Protein AF-A0A4Q6GRQ6-F1 (afdb_monomer_lite)

Structure (mmCIF, N/CA/C/O backbone):
data_AF-A0A4Q6GRQ6-F1
#
_entry.id   AF-A0A4Q6GRQ6-F1
#
loop_
_atom_site.group_PDB
_atom_site.id
_atom_site.type_symbol
_atom_site.label_atom_id
_atom_site.label_alt_id
_atom_site.label_comp_id
_atom_site.label_asym_id
_atom_site.label_entity_id
_atom_site.label_seq_id
_atom_site.pdbx_PDB_ins_code
_atom_site.Cartn_x
_atom_site.Cartn_y
_atom_site.Cartn_z
_atom_site.occupancy
_atom_site.B_iso_or_equiv
_atom_site.auth_seq_id
_atom_site.auth_comp_id
_atom_site.auth_asym_id
_atom_site.auth_atom_id
_atom_site.pdbx_PDB_model_num
ATOM 1 N N . MET A 1 1 ? -15.774 2.044 18.404 1.00 47.66 1 MET A N 1
ATOM 2 C CA .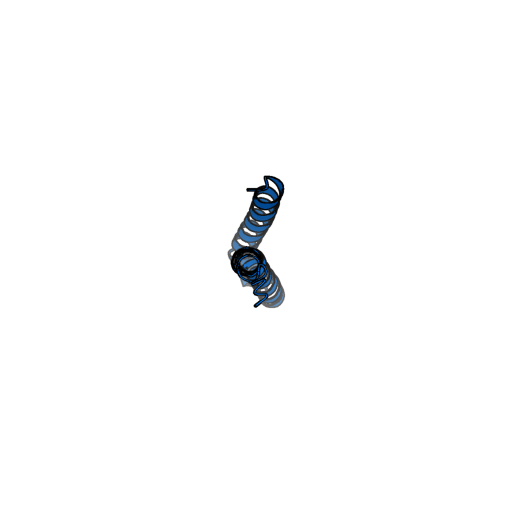 MET A 1 1 ? -14.463 1.833 17.749 1.00 47.66 1 MET A CA 1
ATOM 3 C C . MET A 1 1 ? -13.763 3.173 17.639 1.00 47.66 1 MET A C 1
ATOM 5 O O . MET A 1 1 ? -14.404 4.127 17.220 1.00 47.66 1 MET A O 1
ATOM 9 N N . THR A 1 2 ? -12.511 3.281 18.078 1.00 46.00 2 THR A N 1
ATOM 10 C CA . THR A 1 2 ? -11.778 4.553 18.084 1.00 46.00 2 THR A CA 1
ATOM 11 C C . THR A 1 2 ? -11.432 4.974 16.643 1.00 46.00 2 THR A C 1
ATOM 13 O O . THR A 1 2 ? -10.788 4.213 15.921 1.00 46.00 2 THR A O 1
ATOM 16 N N . PRO A 1 3 ? -11.853 6.167 16.184 1.00 61.66 3 PRO A N 1
ATOM 17 C CA . PRO A 1 3 ? -11.695 6.611 14.789 1.00 61.66 3 PRO A CA 1
ATOM 18 C C . PRO A 1 3 ? -10.227 6.764 14.357 1.00 61.66 3 PRO A C 1
ATOM 20 O O . PRO A 1 3 ? -9.900 6.684 13.176 1.00 61.66 3 PRO A O 1
ATOM 23 N N . THR A 1 4 ? -9.321 6.924 15.319 1.00 65.44 4 THR A N 1
ATOM 24 C CA . THR A 1 4 ? -7.871 7.003 15.110 1.00 65.44 4 THR A CA 1
ATOM 25 C C . THR A 1 4 ? -7.258 5.696 14.625 1.00 65.44 4 THR A C 1
ATOM 27 O O . THR A 1 4 ? -6.246 5.722 13.928 1.00 65.44 4 THR A O 1
ATOM 30 N N . LEU A 1 5 ? -7.866 4.557 14.960 1.00 66.50 5 LEU A N 1
ATOM 31 C CA . LEU A 1 5 ? -7.356 3.258 14.548 1.00 66.50 5 LEU A CA 1
ATOM 32 C C . LEU A 1 5 ? -7.609 2.997 13.064 1.00 6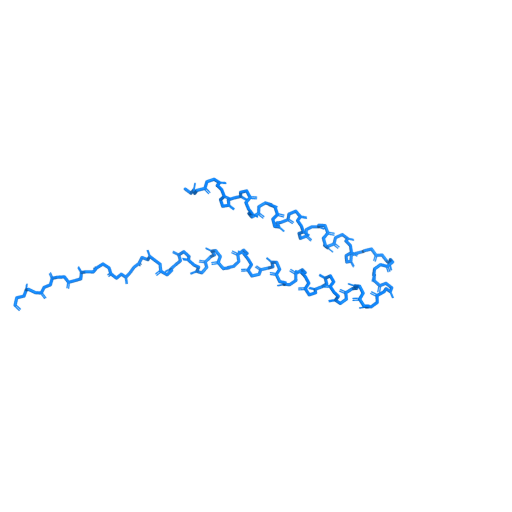6.50 5 LEU A C 1
ATOM 34 O O . LEU A 1 5 ? -6.712 2.567 12.349 1.00 66.50 5 LEU A O 1
ATOM 38 N N . ARG A 1 6 ? -8.818 3.328 12.601 1.00 71.25 6 ARG A N 1
ATOM 39 C CA . ARG A 1 6 ? -9.206 3.201 11.195 1.00 71.25 6 ARG A CA 1
ATOM 40 C C . ARG A 1 6 ? -8.306 4.051 10.292 1.00 71.25 6 ARG A C 1
ATOM 42 O O . ARG A 1 6 ? -7.759 3.522 9.338 1.00 71.25 6 ARG A O 1
ATOM 49 N N . ARG A 1 7 ? -8.037 5.304 10.676 1.00 74.62 7 ARG A N 1
ATOM 50 C CA . ARG A 1 7 ? -7.103 6.187 9.952 1.00 74.62 7 ARG A CA 1
ATOM 51 C C . ARG A 1 7 ? -5.686 5.624 9.838 1.00 74.62 7 ARG A C 1
ATOM 53 O O . ARG A 1 7 ? -5.056 5.765 8.798 1.00 74.62 7 ARG A O 1
ATOM 60 N N . LYS A 1 8 ? -5.173 5.003 10.905 1.00 71.75 8 LYS A N 1
ATOM 61 C CA . LYS A 1 8 ? -3.848 4.364 10.874 1.00 71.75 8 LYS A CA 1
ATOM 62 C C . LYS A 1 8 ? -3.831 3.147 9.952 1.00 71.75 8 LYS A C 1
ATOM 64 O O . LYS A 1 8 ? -2.856 2.957 9.241 1.00 71.75 8 LYS A O 1
ATOM 69 N N . LEU A 1 9 ? -4.903 2.356 9.950 1.00 77.62 9 LEU A N 1
ATOM 70 C CA . LEU A 1 9 ? -5.049 1.216 9.045 1.00 77.62 9 LEU A CA 1
ATOM 71 C C . LEU A 1 9 ? -5.167 1.656 7.583 1.00 77.62 9 LEU A C 1
ATOM 73 O O . LEU A 1 9 ? -4.515 1.059 6.741 1.00 77.62 9 LEU A O 1
ATOM 77 N N . GLU A 1 10 ? -5.923 2.715 7.290 1.00 78.88 10 GLU A N 1
ATOM 78 C CA . GLU A 1 10 ? -5.992 3.301 5.944 1.00 78.88 10 GLU A CA 1
ATOM 79 C C . GLU A 1 10 ? -4.614 3.781 5.472 1.00 78.88 10 GLU A C 1
ATOM 81 O O . GLU A 1 10 ? -4.192 3.422 4.382 1.00 78.88 10 GLU A O 1
ATOM 86 N N . ALA A 1 11 ? -3.857 4.493 6.315 1.00 81.69 11 ALA A N 1
ATOM 87 C CA . ALA A 1 11 ? -2.504 4.935 5.964 1.00 81.69 11 ALA A CA 1
ATOM 88 C C . ALA A 1 11 ? -1.533 3.765 5.703 1.00 81.69 11 ALA A C 1
ATOM 90 O O . ALA A 1 11 ? -0.663 3.852 4.838 1.00 81.69 11 ALA A O 1
ATOM 91 N N . LEU A 1 12 ? -1.673 2.664 6.447 1.00 79.81 12 LEU A N 1
ATOM 92 C CA . LEU A 1 12 ? -0.888 1.448 6.223 1.00 79.81 12 LEU A CA 1
ATOM 93 C C . LEU A 1 12 ? -1.318 0.718 4.946 1.00 79.81 12 LEU A C 1
ATOM 95 O O . LEU A 1 12 ? -0.459 0.211 4.229 1.00 79.81 12 LEU A O 1
ATOM 99 N N . ALA A 1 13 ? -2.620 0.683 4.655 1.00 79.56 13 ALA A N 1
ATOM 100 C CA . ALA A 1 13 ? -3.169 0.090 3.440 1.00 79.56 13 ALA A CA 1
ATOM 101 C C . ALA A 1 13 ? -2.724 0.856 2.184 1.00 79.56 13 ALA A C 1
ATOM 103 O O . ALA A 1 13 ? -2.252 0.230 1.240 1.00 79.56 13 ALA A O 1
ATOM 104 N N . GLU A 1 14 ? -2.770 2.191 2.213 1.00 84.38 14 GLU A N 1
ATOM 105 C CA . GLU A 1 14 ? -2.245 3.072 1.155 1.00 84.38 14 GLU A CA 1
ATOM 106 C C . GLU A 1 14 ? -0.765 2.784 0.873 1.00 84.38 14 GLU A C 1
ATOM 108 O O . GLU A 1 14 ? -0.356 2.592 -0.272 1.00 84.38 14 GLU A O 1
ATOM 113 N N . ARG A 1 15 ? 0.051 2.665 1.930 1.00 85.06 15 ARG A N 1
ATOM 114 C CA . ARG A 1 15 ? 1.477 2.346 1.786 1.00 85.06 15 ARG A CA 1
ATOM 115 C C . ARG A 1 15 ? 1.707 0.958 1.191 1.00 85.06 15 ARG A C 1
ATOM 117 O O . ARG A 1 15 ? 2.683 0.750 0.474 1.00 85.06 15 ARG A O 1
ATOM 124 N N . ARG A 1 16 ? 0.820 0.010 1.499 1.00 84.19 16 ARG A N 1
ATOM 125 C CA . ARG A 1 16 ? 0.841 -1.339 0.935 1.00 84.19 16 ARG A CA 1
ATOM 126 C C . ARG A 1 16 ? 0.547 -1.315 -0.561 1.00 84.19 16 ARG A C 1
ATOM 128 O O . ARG A 1 16 ? 1.309 -1.912 -1.308 1.00 84.19 16 ARG A O 1
ATOM 13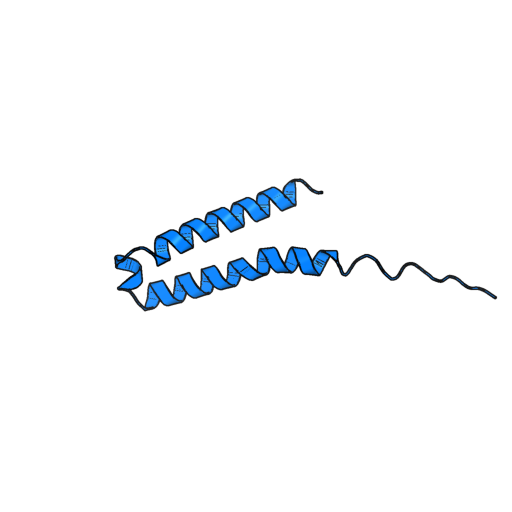5 N N . GLU A 1 17 ? -0.494 -0.600 -0.986 1.00 85.56 17 GLU A N 1
ATOM 136 C CA . GLU A 1 17 ? -0.858 -0.493 -2.406 1.00 85.56 17 GLU A CA 1
ATOM 137 C C . GLU A 1 17 ? 0.261 0.170 -3.222 1.00 85.56 17 GLU A C 1
ATOM 139 O O . GLU A 1 17 ? 0.607 -0.290 -4.309 1.00 85.56 17 GLU A O 1
ATOM 144 N N . GLU A 1 18 ? 0.906 1.194 -2.658 1.00 89.00 18 GLU A N 1
ATOM 145 C CA . GLU A 1 18 ? 2.070 1.839 -3.265 1.00 89.00 18 GLU A CA 1
ATOM 146 C C . GLU A 1 18 ? 3.238 0.856 -3.459 1.00 89.00 18 GLU A C 1
ATOM 148 O O . GLU A 1 18 ? 3.837 0.803 -4.535 1.00 89.00 18 GLU A O 1
ATOM 153 N N . LEU A 1 19 ? 3.530 0.024 -2.453 1.00 86.81 19 LEU A N 1
ATOM 154 C CA . LEU A 1 19 ? 4.547 -1.025 -2.562 1.00 86.81 19 LEU A CA 1
ATOM 155 C C . LEU A 1 19 ? 4.149 -2.133 -3.546 1.00 86.81 19 LEU A C 1
ATOM 157 O O . LEU A 1 19 ? 5.018 -2.612 -4.267 1.00 86.81 19 LEU A O 1
ATOM 161 N N . GLU A 1 20 ? 2.873 -2.525 -3.625 1.00 85.75 20 GLU A N 1
ATOM 162 C CA . GLU A 1 20 ? 2.378 -3.486 -4.629 1.00 85.75 20 GLU A CA 1
ATOM 163 C C . GLU A 1 20 ? 2.568 -2.941 -6.048 1.00 85.75 20 GLU A C 1
ATOM 165 O O . GLU A 1 20 ? 3.054 -3.655 -6.927 1.00 85.75 20 GLU A O 1
ATOM 170 N N . ARG A 1 21 ? 2.277 -1.652 -6.268 1.00 88.88 21 ARG A N 1
ATOM 171 C CA . ARG A 1 21 ? 2.499 -0.991 -7.559 1.00 88.88 21 ARG A CA 1
ATOM 172 C C . ARG A 1 21 ? 3.988 -0.925 -7.910 1.00 88.88 21 ARG A C 1
ATOM 174 O O . ARG A 1 21 ? 4.338 -1.195 -9.054 1.00 88.88 21 ARG A O 1
ATOM 181 N N . LEU A 1 22 ? 4.861 -0.644 -6.938 1.00 88.00 22 LEU A N 1
ATOM 182 C CA . LEU A 1 22 ? 6.316 -0.695 -7.130 1.00 88.00 22 LEU A CA 1
ATOM 183 C C . LEU A 1 22 ? 6.811 -2.118 -7.406 1.00 88.00 22 LEU A C 1
ATOM 185 O O . LEU A 1 22 ? 7.663 -2.304 -8.260 1.00 88.00 22 LEU A O 1
ATOM 189 N N . LEU A 1 23 ? 6.274 -3.134 -6.732 1.00 86.06 23 LEU A N 1
ATOM 190 C CA . LEU A 1 23 ? 6.626 -4.539 -6.972 1.00 86.06 23 LEU A CA 1
ATOM 191 C C . LEU A 1 23 ? 6.132 -5.052 -8.330 1.00 86.06 23 LEU A C 1
ATOM 193 O O . LEU A 1 23 ? 6.700 -6.007 -8.852 1.00 86.06 23 LEU A O 1
ATOM 197 N N . SER A 1 24 ? 5.104 -4.423 -8.899 1.00 87.88 24 SER A N 1
ATOM 198 C CA . SER A 1 24 ? 4.621 -4.699 -10.252 1.00 87.88 24 SER A CA 1
ATOM 199 C C . SER A 1 24 ? 5.353 -3.892 -11.334 1.00 87.88 24 SER A C 1
ATOM 201 O O . SER A 1 24 ? 5.131 -4.148 -12.520 1.00 87.88 24 SER A O 1
ATOM 203 N N . ASP A 1 25 ? 6.200 -2.926 -10.961 1.00 90.75 25 ASP A N 1
ATOM 204 C CA . ASP A 1 25 ? 6.971 -2.128 -11.911 1.00 90.75 25 ASP A CA 1
ATOM 205 C C . ASP A 1 25 ? 8.123 -2.961 -12.503 1.00 90.75 25 ASP A C 1
ATOM 207 O O . ASP A 1 25 ? 8.955 -3.490 -11.760 1.00 90.75 25 ASP A O 1
ATOM 211 N N . PRO A 1 26 ? 8.232 -3.079 -13.836 1.00 85.19 26 PRO A N 1
ATOM 212 C CA . PRO A 1 26 ? 9.254 -3.907 -14.471 1.00 85.19 26 PRO A CA 1
ATOM 213 C C . PRO A 1 26 ? 10.687 -3.427 -14.195 1.00 85.19 26 PRO A C 1
ATOM 215 O O . PRO A 1 26 ? 11.604 -4.245 -14.214 1.00 85.19 26 PRO A O 1
ATOM 218 N N . GLY A 1 27 ? 10.902 -2.138 -13.905 1.00 88.19 27 GLY A N 1
ATOM 219 C CA . GLY A 1 27 ? 12.208 -1.608 -13.508 1.00 88.19 27 GLY A CA 1
ATOM 220 C C . GLY A 1 27 ? 12.620 -2.060 -12.106 1.00 88.19 27 GLY A C 1
ATOM 221 O O . GLY A 1 27 ? 13.790 -2.354 -11.865 1.00 88.19 27 GLY A O 1
ATOM 222 N N . VAL A 1 28 ? 11.658 -2.187 -11.194 1.00 86.19 28 VAL A N 1
ATOM 223 C CA . VAL A 1 28 ? 11.865 -2.762 -9.858 1.00 86.19 28 VAL A CA 1
ATOM 224 C C . VAL A 1 28 ? 11.994 -4.281 -9.916 1.00 86.19 28 VAL A C 1
ATOM 226 O O . VAL A 1 28 ? 12.846 -4.834 -9.231 1.00 86.19 28 VAL A O 1
ATOM 229 N N . VAL A 1 29 ? 11.202 -4.965 -10.745 1.00 84.31 29 VAL A N 1
ATOM 230 C CA . VAL A 1 29 ? 11.299 -6.423 -10.943 1.00 84.31 29 VAL A CA 1
ATOM 231 C C . VAL A 1 29 ? 12.645 -6.808 -11.569 1.00 84.31 29 VAL A C 1
ATOM 233 O O . VAL A 1 29 ? 13.210 -7.847 -11.224 1.00 84.31 29 VAL A O 1
ATOM 236 N N . ALA A 1 30 ? 13.194 -5.961 -12.446 1.00 88.31 30 ALA A N 1
ATOM 237 C CA . ALA A 1 30 ? 14.535 -6.136 -12.999 1.00 88.31 30 ALA A CA 1
ATOM 238 C C . ALA A 1 30 ? 15.646 -5.948 -11.944 1.00 88.31 30 ALA A C 1
ATOM 240 O O . ALA A 1 30 ? 16.700 -6.580 -12.038 1.00 88.31 30 ALA A O 1
ATOM 241 N N . ASP A 1 31 ? 15.411 -5.124 -10.919 1.00 89.00 31 ASP A N 1
ATOM 242 C CA . ASP A 1 31 ? 16.342 -4.875 -9.818 1.00 89.00 31 ASP A CA 1
ATOM 243 C C . ASP A 1 31 ? 16.034 -5.790 -8.617 1.00 89.00 31 ASP A C 1
ATOM 245 O O . ASP A 1 31 ? 15.248 -5.482 -7.718 1.00 89.00 31 ASP A O 1
ATOM 249 N N . ASN A 1 32 ? 16.696 -6.951 -8.590 1.00 83.81 32 ASN A N 1
ATOM 250 C CA . ASN A 1 32 ? 16.516 -7.969 -7.548 1.00 83.81 32 ASN A CA 1
ATOM 251 C C . ASN A 1 32 ? 16.742 -7.445 -6.117 1.00 83.81 32 ASN A C 1
ATOM 253 O O . ASN A 1 32 ? 16.141 -7.968 -5.173 1.00 83.81 32 ASN A O 1
ATOM 257 N N . GLU A 1 33 ? 17.615 -6.450 -5.925 1.00 89.75 33 GLU A N 1
ATOM 258 C CA . GLU A 1 33 ? 17.868 -5.867 -4.607 1.00 89.75 33 GLU A CA 1
ATOM 259 C C . GLU A 1 33 ? 16.665 -5.036 -4.151 1.00 89.75 33 GLU A C 1
ATOM 261 O O . GLU A 1 33 ? 16.148 -5.246 -3.047 1.00 89.75 33 GLU A O 1
ATOM 266 N N . ARG A 1 34 ? 16.157 -4.161 -5.030 1.00 86.56 34 ARG A N 1
ATOM 267 C CA . ARG A 1 34 ? 14.950 -3.365 -4.768 1.00 86.56 34 ARG A CA 1
ATOM 268 C C . ARG A 1 34 ? 13.726 -4.245 -4.571 1.00 86.56 34 ARG A C 1
ATOM 270 O O . ARG A 1 34 ? 13.014 -4.060 -3.588 1.00 86.56 34 ARG A O 1
ATOM 277 N N . PHE A 1 35 ? 13.521 -5.243 -5.429 1.00 87.31 35 PHE A N 1
ATOM 278 C CA . PHE A 1 35 ? 12.410 -6.187 -5.307 1.00 87.31 35 PHE A CA 1
ATOM 279 C C . PHE A 1 35 ? 12.424 -6.907 -3.952 1.00 87.31 35 PHE A C 1
ATOM 281 O O . PHE A 1 35 ? 11.418 -6.940 -3.242 1.00 87.31 35 PHE A O 1
ATOM 288 N N . ARG A 1 36 ? 13.588 -7.422 -3.526 1.00 88.38 36 ARG A N 1
ATOM 289 C CA . ARG A 1 36 ? 13.741 -8.073 -2.213 1.00 88.38 36 ARG A CA 1
ATOM 290 C C . ARG A 1 36 ? 13.518 -7.114 -1.049 1.00 88.38 36 ARG A C 1
ATOM 292 O O . ARG A 1 36 ? 12.997 -7.541 -0.020 1.00 88.38 36 ARG A O 1
ATOM 299 N N . ARG A 1 37 ? 13.921 -5.850 -1.182 1.00 89.31 37 ARG A N 1
ATOM 300 C CA . ARG A 1 37 ? 13.704 -4.819 -0.162 1.00 89.31 37 ARG A CA 1
ATOM 301 C C . ARG A 1 37 ? 12.218 -4.482 -0.026 1.00 89.31 37 ARG A C 1
ATOM 303 O O . ARG A 1 37 ? 11.682 -4.602 1.072 1.00 89.31 37 ARG A O 1
ATOM 310 N N . TYR A 1 38 ? 11.547 -4.162 -1.131 1.00 87.69 38 TYR A N 1
ATOM 311 C CA . TYR A 1 38 ? 10.120 -3.830 -1.136 1.00 87.69 38 TYR A CA 1
ATOM 312 C C . TYR A 1 38 ? 9.243 -5.015 -0.732 1.00 87.69 38 TYR A C 1
ATOM 314 O O . TYR A 1 38 ? 8.286 -4.830 0.010 1.00 87.69 38 TYR A O 1
ATOM 322 N N . SER A 1 39 ? 9.603 -6.241 -1.121 1.00 84.69 39 SER A N 1
ATOM 323 C CA . SER A 1 39 ? 8.892 -7.454 -0.701 1.00 84.69 39 SER A CA 1
ATOM 324 C C . SER A 1 39 ? 8.982 -7.675 0.817 1.00 84.69 39 SER A C 1
ATOM 326 O O . SER A 1 39 ? 7.979 -7.992 1.456 1.00 84.69 39 SER A O 1
ATOM 328 N N . ARG A 1 40 ? 10.148 -7.419 1.435 1.00 85.00 40 ARG A N 1
ATOM 329 C CA . ARG A 1 40 ? 10.294 -7.459 2.904 1.00 85.00 40 ARG A CA 1
ATOM 330 C C . ARG A 1 40 ? 9.528 -6.346 3.610 1.00 85.00 40 ARG A C 1
ATOM 332 O O . ARG A 1 40 ? 9.008 -6.582 4.698 1.00 85.00 40 ARG A O 1
ATOM 339 N N . GLU A 1 41 ? 9.489 -5.143 3.040 1.00 84.50 41 GLU A N 1
ATOM 340 C CA . GLU A 1 41 ? 8.692 -4.036 3.585 1.00 84.50 41 GLU A CA 1
ATOM 341 C C . GLU A 1 41 ? 7.190 -4.340 3.491 1.00 84.50 41 GLU A C 1
ATOM 343 O O . GLU A 1 41 ? 6.471 -4.178 4.474 1.00 84.50 41 GLU A O 1
ATOM 348 N N . PHE A 1 42 ? 6.733 -4.893 2.366 1.00 82.94 42 PHE A N 1
ATOM 349 C CA . PHE A 1 42 ? 5.355 -5.333 2.158 1.00 82.94 42 PHE A CA 1
ATOM 350 C C . PHE A 1 42 ? 4.923 -6.395 3.185 1.00 82.94 42 PHE A C 1
ATOM 352 O O . PHE A 1 42 ? 3.907 -6.228 3.862 1.00 82.94 42 PHE A O 1
ATOM 359 N N . SER A 1 43 ? 5.729 -7.445 3.390 1.00 80.25 43 SER A N 1
ATOM 360 C CA . SER A 1 43 ? 5.445 -8.482 4.396 1.00 80.25 43 SER A CA 1
ATOM 361 C C . SER A 1 43 ? 5.534 -7.994 5.847 1.00 80.25 43 SER A C 1
ATOM 363 O O . SER A 1 43 ? 4.922 -8.603 6.718 1.00 80.25 43 SER A O 1
ATOM 365 N N . GLN A 1 44 ? 6.261 -6.911 6.139 1.00 74.69 44 GLN A N 1
ATOM 366 C CA . GLN A 1 44 ? 6.278 -6.296 7.476 1.00 74.69 44 GLN A CA 1
ATOM 367 C C . GLN A 1 44 ? 5.063 -5.404 7.752 1.00 74.69 44 GLN A C 1
ATOM 369 O O . GLN A 1 44 ? 4.760 -5.142 8.916 1.00 74.69 44 GLN A O 1
ATOM 374 N N . LEU A 1 45 ? 4.343 -4.965 6.719 1.00 72.12 45 LEU A N 1
ATOM 375 C CA . LEU A 1 45 ? 3.117 -4.176 6.867 1.00 72.12 45 LEU A CA 1
ATOM 376 C C . LEU A 1 45 ? 1.870 -5.054 7.109 1.00 72.12 45 LEU A C 1
ATOM 378 O O . LEU A 1 45 ? 0.945 -4.623 7.795 1.00 72.12 45 LEU A O 1
ATOM 382 N N . GLU A 1 46 ? 1.875 -6.307 6.647 1.00 64.44 46 GLU A N 1
ATOM 383 C CA . GLU A 1 46 ? 0.872 -7.358 6.929 1.00 64.44 46 GLU A CA 1
ATOM 384 C C . GLU A 1 46 ? 0.601 -7.641 8.431 1.00 64.44 46 GLU A C 1
ATOM 386 O O . GLU A 1 46 ? -0.567 -7.696 8.845 1.00 64.44 46 GLU A O 1
ATOM 391 N N . PRO A 1 47 ? 1.617 -7.787 9.308 1.00 59.53 47 PRO A N 1
ATOM 392 C CA . PRO A 1 47 ? 1.386 -8.044 10.726 1.00 59.53 47 PRO A CA 1
ATOM 393 C C . PRO A 1 47 ? 0.787 -6.850 11.473 1.00 59.53 47 PRO A C 1
ATOM 395 O O . PRO A 1 47 ? 0.285 -7.046 12.574 1.00 59.53 47 PRO A O 1
ATOM 398 N N . VAL A 1 48 ? 0.776 -5.633 10.919 1.00 58.53 48 VAL A N 1
ATOM 399 C CA . VAL A 1 48 ? 0.234 -4.455 11.623 1.00 58.53 48 VAL A CA 1
ATOM 400 C C . VAL A 1 48 ? -1.300 -4.477 11.650 1.00 58.53 48 VAL A C 1
ATOM 402 O O . VAL A 1 48 ? -1.912 -4.097 12.649 1.00 58.53 48 VAL A O 1
ATOM 405 N N . SER A 1 49 ? -1.929 -5.024 10.608 1.00 55.66 49 SER A N 1
ATOM 406 C CA . SER A 1 49 ? -3.361 -5.355 10.583 1.00 55.66 49 SER A CA 1
ATOM 407 C C . SER A 1 49 ? -3.701 -6.533 11.502 1.00 55.66 49 SER A C 1
ATOM 409 O O . SER A 1 49 ? -4.697 -6.493 12.227 1.00 55.66 49 SER A O 1
ATOM 411 N N . THR A 1 50 ? -2.841 -7.554 11.540 1.00 54.12 50 THR A N 1
ATOM 412 C CA . THR A 1 50 ? -3.054 -8.778 12.332 1.00 54.12 50 THR A CA 1
ATOM 413 C C . THR A 1 50 ? -2.810 -8.570 13.831 1.00 54.12 50 THR A C 1
ATOM 415 O O . THR A 1 50 ? -3.564 -9.082 14.660 1.00 54.12 50 THR A O 1
ATOM 418 N N . ALA A 1 51 ? -1.827 -7.747 14.208 1.00 54.34 51 ALA A N 1
ATOM 419 C CA . ALA A 1 51 ? -1.544 -7.378 15.596 1.00 54.34 51 ALA A CA 1
ATOM 420 C C . ALA A 1 51 ? -2.729 -6.655 16.258 1.00 54.34 51 ALA A C 1
ATOM 422 O O . ALA A 1 51 ? -2.927 -6.769 17.467 1.00 54.34 51 ALA A O 1
ATOM 423 N N . LEU A 1 52 ? -3.573 -5.978 15.473 1.00 53.47 52 LEU A N 1
ATOM 424 C CA . LEU A 1 52 ? -4.820 -5.382 15.958 1.00 53.47 52 LEU A CA 1
ATOM 425 C C . LEU A 1 52 ? -5.974 -6.383 16.094 1.00 53.47 52 LEU A C 1
ATOM 427 O O . LEU A 1 52 ? -6.838 -6.180 16.946 1.00 53.47 52 LEU A O 1
ATOM 431 N N . GLY A 1 53 ? -5.963 -7.480 15.334 1.00 52.06 53 GLY A N 1
ATOM 432 C CA . GLY A 1 53 ? -6.886 -8.604 15.524 1.00 52.06 53 GLY A CA 1
ATOM 433 C C . GLY A 1 53 ? -6.566 -9.432 16.775 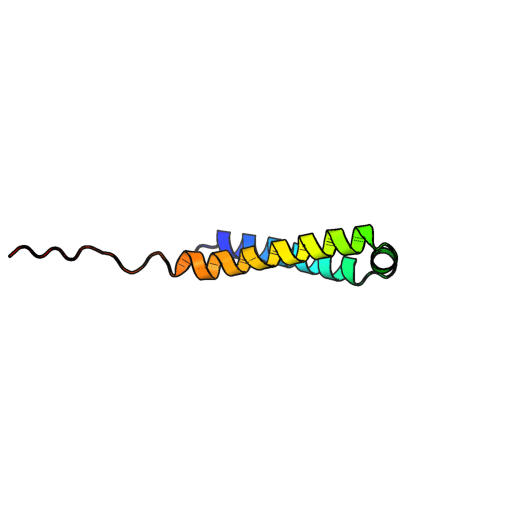1.00 52.06 53 GLY A C 1
ATOM 434 O O . GLY A 1 53 ? -7.468 -9.786 17.531 1.00 52.06 53 GLY A O 1
ATOM 435 N N . LEU A 1 54 ? -5.278 -9.678 17.046 1.00 50.09 54 LEU A N 1
ATOM 436 C CA . LEU A 1 54 ? -4.818 -10.471 18.197 1.00 50.09 54 LEU A CA 1
ATOM 437 C C . LEU A 1 54 ? -4.679 -9.656 19.496 1.00 50.09 54 LEU A C 1
ATOM 439 O O . LEU A 1 54 ? -4.943 -10.181 20.575 1.00 50.09 54 LEU A O 1
ATOM 443 N N . GLY A 1 55 ? -4.356 -8.360 19.421 1.00 50.78 55 GLY A N 1
ATOM 444 C CA . GLY A 1 55 ? -4.257 -7.477 20.592 1.00 50.78 55 GLY A CA 1
ATOM 445 C C . GLY A 1 55 ? -5.603 -7.109 21.232 1.00 50.78 55 GLY A C 1
ATOM 446 O O . GLY A 1 55 ? -5.635 -6.666 22.380 1.00 50.78 55 GLY A O 1
ATOM 447 N N . PHE A 1 56 ? -6.724 -7.313 20.530 1.00 51.28 56 PHE A N 1
ATOM 448 C CA . PHE A 1 56 ? -8.063 -7.022 21.060 1.00 51.28 56 PHE A CA 1
ATOM 449 C C . PHE A 1 56 ? -8.776 -8.252 21.651 1.00 51.28 56 PHE A C 1
ATOM 451 O O . PHE A 1 56 ? -9.697 -8.088 22.452 1.00 51.28 56 PHE A O 1
ATOM 458 N N . LEU A 1 57 ? -8.334 -9.477 21.328 1.00 51.84 57 LEU A N 1
ATOM 459 C CA . LEU A 1 57 ? -8.852 -10.705 21.952 1.00 51.84 57 LEU A CA 1
ATOM 460 C C . LEU A 1 57 ? -8.203 -11.031 23.310 1.00 51.84 57 LEU A C 1
ATOM 462 O O . LEU A 1 57 ? -8.747 -11.839 24.055 1.00 51.84 57 LEU A O 1
ATOM 466 N N . GLY A 1 58 ? -7.093 -10.380 23.676 1.00 52.53 58 GLY A N 1
ATOM 467 C CA . GLY A 1 58 ? -6.402 -10.605 24.955 1.00 52.53 58 GLY A CA 1
ATOM 468 C C . GLY A 1 58 ? -6.939 -9.814 26.158 1.00 52.53 58 GLY A C 1
ATOM 469 O O . GLY A 1 58 ? -6.487 -10.040 27.275 1.00 52.53 58 GLY A O 1
ATOM 470 N N . GLN A 1 59 ? -7.893 -8.890 25.971 1.00 51.66 59 GLN A N 1
ATOM 471 C CA . GLN A 1 59 ? -8.385 -8.003 27.040 1.00 51.66 59 GLN A CA 1
ATOM 472 C C . GLN A 1 59 ? -9.874 -8.186 27.369 1.00 51.66 59 GLN A C 1
ATOM 474 O O . GLN A 1 59 ? -10.575 -7.209 27.607 1.00 51.66 59 GLN A O 1
ATOM 479 N N . ARG A 1 60 ? -10.397 -9.419 27.390 1.00 51.97 60 ARG A N 1
ATOM 480 C CA . ARG A 1 60 ? -11.689 -9.734 28.035 1.00 51.97 60 ARG A CA 1
ATOM 481 C C . ARG A 1 60 ? -11.703 -11.174 28.548 1.00 51.97 60 ARG A C 1
ATOM 483 O O . ARG A 1 60 ? -12.181 -12.067 27.864 1.00 51.97 60 ARG A O 1
ATOM 490 N N . GLY A 1 61 ? -11.203 -11.394 29.762 1.00 53.41 61 GLY A N 1
ATOM 491 C CA . GLY A 1 61 ? -11.303 -12.708 30.406 1.00 53.41 61 GLY A CA 1
ATOM 492 C C . GLY A 1 61 ? -10.452 -12.872 31.660 1.00 53.41 61 GLY A C 1
ATOM 493 O O . GL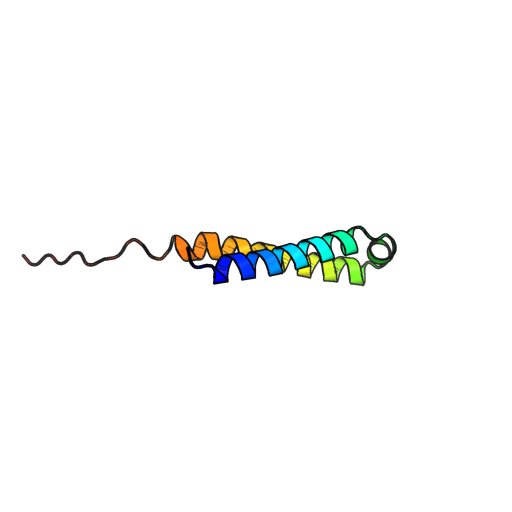Y A 1 61 ? -9.641 -13.780 31.727 1.00 53.41 61 GLY A O 1
ATOM 494 N N . GLY A 1 62 ? -10.601 -11.985 32.643 1.00 52.34 62 GLY A N 1
ATOM 495 C CA . GLY A 1 62 ? -9.911 -12.131 33.929 1.00 52.34 62 GLY A CA 1
ATOM 496 C C . GLY A 1 62 ? -10.403 -11.164 34.997 1.00 52.34 62 GLY A C 1
ATOM 497 O O . GLY A 1 62 ? -9.652 -10.783 35.888 1.00 52.34 62 GLY A O 1
ATOM 498 N N . HIS A 1 63 ? -11.655 -10.710 34.894 1.00 54.09 63 HIS A N 1
ATOM 499 C CA . HIS A 1 63 ? -12.282 -9.972 35.980 1.00 54.09 63 HIS A CA 1
ATOM 500 C C . HIS A 1 63 ? -12.597 -10.974 37.094 1.00 54.09 63 HIS A C 1
ATOM 502 O O . HIS A 1 63 ? -13.586 -11.694 37.034 1.00 54.09 63 HIS A O 1
ATOM 508 N N . ARG A 1 64 ? -11.717 -10.997 38.099 1.00 55.25 64 ARG A N 1
ATOM 509 C CA . ARG A 1 64 ? -12.107 -10.961 39.510 1.00 55.25 64 ARG A CA 1
ATOM 510 C C . ARG A 1 64 ? -13.224 -11.950 39.877 1.00 55.25 64 ARG A C 1
ATOM 512 O O . ARG A 1 64 ? -14.364 -11.545 40.084 1.00 55.25 64 ARG A O 1
ATOM 519 N N . PHE A 1 65 ? -12.873 -13.224 40.045 1.00 45.47 65 PHE A N 1
ATOM 520 C CA . PHE A 1 65 ? -13.674 -14.111 40.886 1.00 45.47 65 PHE A CA 1
ATOM 521 C C . PHE A 1 65 ? -13.288 -13.866 42.344 1.00 45.47 65 PHE A C 1
ATOM 523 O O . PHE A 1 65 ? -12.290 -14.361 4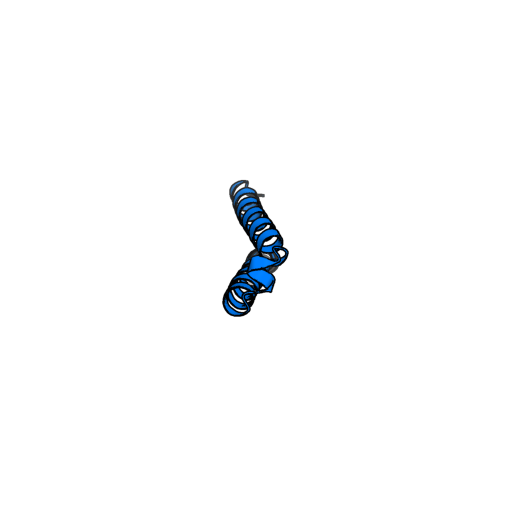2.857 1.00 45.47 65 PHE A O 1
ATOM 530 N N . GLN A 1 66 ? -14.067 -12.987 42.964 1.00 55.00 66 GLN A N 1
ATOM 531 C CA . GLN A 1 66 ? -14.064 -12.708 44.386 1.00 55.00 66 GLN A CA 1
ATOM 532 C C . GLN A 1 66 ? -15.081 -13.662 45.028 1.00 55.00 66 GLN A C 1
ATOM 534 O O . GLN A 1 66 ? -16.272 -13.386 45.036 1.00 55.00 66 GLN A O 1
ATOM 539 N N . LEU A 1 67 ? -14.590 -14.799 45.510 1.00 52.72 67 LEU A N 1
ATOM 540 C CA . LEU A 1 67 ? -15.211 -15.700 46.489 1.00 52.72 67 LEU A CA 1
ATOM 541 C C . LEU A 1 67 ? -14.055 -15.936 47.480 1.00 52.72 67 LEU A C 1
ATOM 543 O O . LEU A 1 67 ? -13.033 -16.460 47.059 1.00 52.72 67 LEU A O 1
ATOM 547 N N . ARG A 1 68 ? -13.973 -15.466 48.728 1.00 47.31 68 ARG A N 1
ATOM 548 C CA . ARG A 1 68 ? -14.962 -15.192 49.773 1.00 47.31 68 ARG A CA 1
ATOM 549 C C . ARG A 1 68 ? -16.071 -16.226 49.786 1.00 47.31 68 ARG A C 1
ATOM 551 O O . ARG A 1 68 ? -17.147 -15.892 49.319 1.00 47.31 68 ARG A O 1
ATOM 558 N N . GLU A 1 69 ? -15.752 -17.418 50.295 1.00 54.72 69 GLU A N 1
ATOM 559 C CA . GLU A 1 69 ? -16.329 -18.022 51.515 1.00 54.72 69 GLU A CA 1
ATOM 560 C C . GLU A 1 69 ? -15.255 -18.876 52.202 1.00 54.72 69 GLU A C 1
ATOM 562 O O . GLU A 1 69 ? -14.501 -19.558 51.469 1.00 54.72 69 GLU A O 1
#

Foldseek 3Di:
DDPVVVVVLVVLVVVLVVLVVLLVDVVCVVVPVSNVVSVVVNVVSVVVVVCVVVVVVVPPDDPDPDDDD

Radius of gyration: 19.59 Å; chains: 1; bounding box: 34×25×66 Å

pLDDT: mean 71.38, std 15.58, range [45.47, 90.75]

Secondary structure (DSSP, 8-state):
--HHHHHHHHHHHHHHHHHHHHHT-HHHHH-HHHHHHHHHHHHHHHHHHHHHHHHHHTSSS--------

Sequence (69 aa):
MTPTLRRKLEALAERREELERLLSDPGVVADNERFRRYSREFSQLEPVSTALGLGFLGQRGGHRFQLRE